Protein AF-A0A2E4ZZU7-F1 (afdb_monomer_lite)

Foldseek 3Di:
DDDDPPPDDDPPPPPDLQQKKKKFFQAWKWKWKDDPPDDIDTDTAHHGGIDIGRCDAWMWMWMQDLQGMWIDTSRHTPRDHDDPDRIDIDTDD

Structure (mmCIF, N/CA/C/O backbone):
data_AF-A0A2E4ZZU7-F1
#
_entry.id   AF-A0A2E4ZZU7-F1
#
loop_
_atom_site.group_PDB
_atom_site.id
_atom_site.type_symbol
_atom_site.label_atom_id
_atom_site.label_alt_id
_atom_site.label_comp_id
_atom_site.label_asym_id
_atom_site.label_entity_id
_atom_site.label_seq_id
_atom_site.pdbx_PDB_ins_code
_atom_site.Cartn_x
_atom_site.Cartn_y
_atom_site.Cartn_z
_atom_site.occupancy
_atom_site.B_iso_or_equiv
_atom_site.auth_seq_id
_atom_site.auth_comp_id
_atom_site.auth_asym_id
_atom_site.auth_atom_id
_atom_site.pdbx_PDB_model_num
ATOM 1 N N . MET A 1 1 ? -23.360 -48.341 23.634 1.00 47.91 1 MET A N 1
ATOM 2 C CA . MET A 1 1 ? -23.858 -47.031 24.099 1.00 47.91 1 MET A CA 1
ATOM 3 C C . MET A 1 1 ? -22.642 -46.114 24.142 1.00 47.91 1 MET A C 1
ATOM 5 O O . MET A 1 1 ? -21.767 -46.351 24.961 1.00 47.91 1 MET A O 1
ATOM 9 N N . LEU A 1 2 ? -22.489 -45.226 23.158 1.00 50.91 2 LEU A N 1
ATOM 10 C CA . LEU A 1 2 ? -21.357 -44.291 23.067 1.00 50.91 2 LEU A CA 1
ATOM 11 C C . LEU A 1 2 ? -21.770 -42.954 23.709 1.00 50.91 2 LEU A C 1
ATOM 13 O O . LEU A 1 2 ? -22.952 -42.612 23.614 1.00 50.91 2 LEU A O 1
ATOM 17 N N . PRO A 1 3 ? -20.859 -42.219 24.372 1.00 55.72 3 PRO A N 1
ATOM 18 C CA . PRO A 1 3 ? -21.180 -40.908 24.930 1.00 55.72 3 PRO A CA 1
ATOM 19 C C . PRO A 1 3 ? -21.445 -39.889 23.805 1.00 55.72 3 PRO A C 1
ATOM 21 O O . PRO A 1 3 ? -20.920 -40.058 22.699 1.00 55.72 3 PRO A O 1
ATOM 24 N N . PRO A 1 4 ? -22.260 -38.845 24.050 1.00 49.22 4 PRO A N 1
ATOM 25 C CA . PRO A 1 4 ? -22.519 -37.822 23.049 1.00 49.22 4 PRO A CA 1
ATOM 26 C C . PRO A 1 4 ? -21.242 -37.007 22.819 1.00 49.22 4 PRO A C 1
ATOM 28 O O . PRO A 1 4 ? -20.572 -36.599 23.766 1.00 49.22 4 PRO A O 1
ATOM 31 N N . LEU A 1 5 ? -20.897 -36.797 21.550 1.00 53.72 5 LEU A N 1
ATOM 32 C CA . LEU A 1 5 ? -19.827 -35.889 21.152 1.00 53.72 5 LEU A CA 1
ATOM 33 C C . LEU A 1 5 ? -20.264 -34.464 21.509 1.00 53.72 5 LEU A C 1
ATOM 35 O O . LEU A 1 5 ? -21.132 -33.898 20.848 1.00 53.72 5 LEU A O 1
ATOM 39 N N . GLU A 1 6 ? -19.681 -33.898 22.564 1.00 54.84 6 GLU A N 1
ATOM 40 C CA . GLU A 1 6 ? -19.696 -32.454 22.788 1.00 54.84 6 GLU A CA 1
ATOM 41 C C . GLU A 1 6 ? -18.907 -31.798 21.652 1.00 54.84 6 GLU A C 1
ATOM 43 O O . GLU A 1 6 ? -17.674 -31.762 21.633 1.00 54.84 6 GLU A O 1
ATOM 48 N N . GLU A 1 7 ? -19.644 -31.340 20.646 1.00 43.66 7 GLU A N 1
ATOM 49 C CA . GLU A 1 7 ? -19.108 -30.588 19.527 1.00 43.66 7 GLU A CA 1
ATOM 50 C C . GLU A 1 7 ? -18.622 -29.230 20.053 1.00 43.66 7 GLU A C 1
ATOM 52 O O . GLU A 1 7 ? -19.391 -28.317 20.354 1.00 43.66 7 GLU A O 1
ATOM 57 N N . ASN A 1 8 ? -17.304 -29.137 20.228 1.00 42.81 8 ASN A N 1
ATOM 58 C CA . ASN A 1 8 ? -16.567 -27.910 20.491 1.00 42.81 8 ASN A CA 1
ATOM 59 C C . ASN A 1 8 ? -16.951 -26.826 19.470 1.00 42.81 8 ASN A C 1
ATOM 61 O O . ASN A 1 8 ? -16.417 -26.776 18.363 1.00 42.81 8 ASN A O 1
ATOM 65 N N . THR A 1 9 ? -17.825 -25.903 19.859 1.00 47.06 9 THR A N 1
ATOM 66 C CA . THR A 1 9 ? -17.897 -24.583 19.215 1.00 47.06 9 THR A CA 1
ATOM 67 C C . THR A 1 9 ? -16.678 -23.767 19.677 1.00 47.06 9 THR A C 1
ATOM 69 O O . THR A 1 9 ? -16.378 -23.748 20.870 1.00 47.06 9 THR A O 1
ATOM 72 N N . PRO A 1 10 ? -15.975 -23.059 18.774 1.00 42.69 10 PRO A N 1
ATOM 73 C CA . PRO A 1 10 ? -16.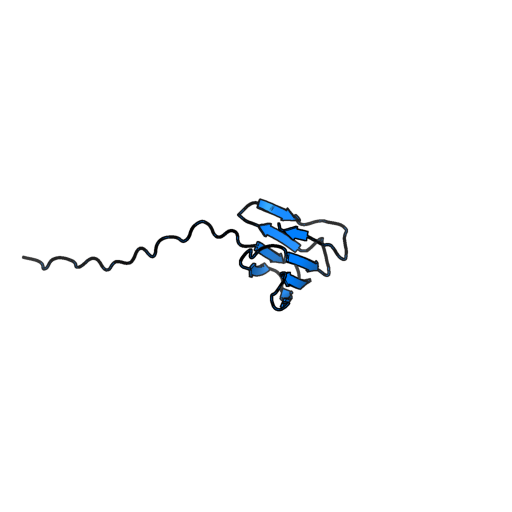588 -21.880 18.191 1.00 42.69 10 PRO A CA 1
ATOM 74 C C . PRO A 1 10 ? -16.316 -21.770 16.688 1.00 42.69 10 PRO A C 1
ATOM 76 O O . PRO A 1 10 ? -15.186 -21.531 16.259 1.00 42.69 10 PRO A O 1
ATOM 79 N N . PHE A 1 11 ? -17.378 -21.760 15.880 1.00 45.28 11 PHE A N 1
ATOM 80 C CA . PHE A 1 11 ? -17.356 -20.921 14.688 1.00 45.28 11 PHE A CA 1
ATOM 81 C C . PHE A 1 11 ? -17.285 -19.481 15.184 1.00 45.28 11 PHE A C 1
ATOM 83 O O . PHE A 1 11 ? -18.291 -18.830 15.455 1.00 45.28 11 PHE A O 1
ATOM 90 N N . LYS A 1 12 ? -16.052 -19.013 15.383 1.00 40.31 12 LYS A N 1
ATOM 91 C CA . LYS A 1 12 ? -15.730 -17.604 15.530 1.00 40.31 12 LYS A CA 1
ATOM 92 C C . LYS A 1 12 ? -16.344 -16.948 14.304 1.00 40.31 12 LYS A C 1
ATOM 94 O O . LYS A 1 12 ? -15.912 -17.228 13.187 1.00 40.31 12 LYS A O 1
ATOM 99 N N . THR A 1 13 ? -17.411 -16.185 14.521 1.00 45.38 13 THR A N 1
ATOM 100 C CA . THR A 1 13 ? -18.116 -15.409 13.507 1.00 45.38 13 THR A CA 1
ATOM 101 C C . THR A 1 13 ? -17.072 -14.851 12.553 1.00 45.38 13 THR A C 1
ATOM 103 O O . THR A 1 13 ? -16.207 -14.097 13.006 1.00 45.38 13 THR A O 1
ATOM 106 N N . LEU A 1 14 ? -17.084 -15.273 11.278 1.00 47.34 14 LEU A N 1
ATOM 107 C CA . LEU A 1 14 ? -16.278 -14.614 10.256 1.00 47.34 14 LEU A CA 1
ATOM 108 C C . LEU A 1 14 ? -16.653 -13.140 10.360 1.00 47.34 14 LEU A C 1
ATOM 110 O O . LEU A 1 14 ? -17.774 -12.750 10.023 1.00 47.34 14 LEU A O 1
ATOM 114 N N . GLY A 1 15 ? -15.751 -12.341 10.931 1.00 36.59 15 GLY A N 1
ATOM 115 C CA . GLY A 1 15 ? -15.895 -10.901 10.931 1.00 36.59 15 GLY A CA 1
ATOM 116 C C . GLY A 1 15 ? -16.179 -10.499 9.492 1.00 36.59 15 GLY A C 1
ATOM 117 O O . GLY A 1 15 ? -15.565 -11.047 8.574 1.00 36.59 15 GLY A O 1
ATOM 118 N N . LYS A 1 16 ? -17.168 -9.615 9.308 1.00 46.09 16 LYS A N 1
ATOM 119 C CA . LYS A 1 16 ? -17.497 -8.961 8.031 1.00 46.09 16 LYS A CA 1
ATOM 120 C C . LYS A 1 16 ? -16.227 -8.818 7.187 1.00 46.09 16 LYS A C 1
ATOM 122 O O . LYS A 1 16 ? -15.250 -8.373 7.790 1.00 46.09 16 LYS A O 1
ATOM 127 N N . PRO A 1 17 ? -16.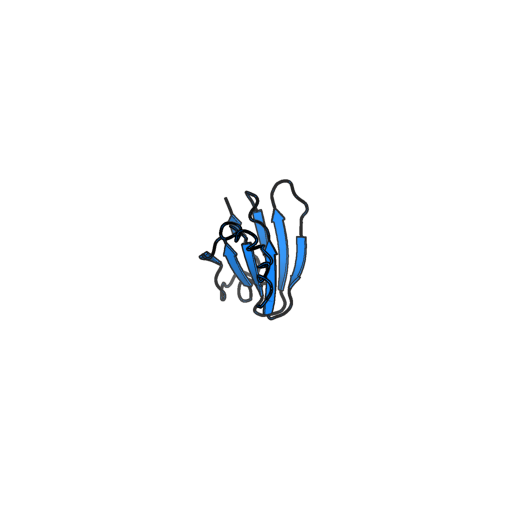232 -9.152 5.876 1.00 48.06 17 PRO A N 1
ATOM 128 C CA . PRO A 1 17 ? -15.035 -9.101 5.035 1.00 48.06 17 PRO A CA 1
ATOM 129 C C . PRO A 1 17 ? -14.354 -7.772 5.307 1.00 48.06 17 PRO A C 1
ATOM 131 O O . PRO A 1 17 ? -14.942 -6.712 5.068 1.00 48.06 17 PRO A O 1
ATOM 134 N N . THR A 1 18 ? -13.226 -7.839 6.009 1.00 55.59 18 THR A N 1
ATOM 135 C CA . THR A 1 18 ? -12.684 -6.660 6.659 1.00 55.59 18 THR A CA 1
ATOM 136 C C . THR A 1 18 ? -12.334 -5.700 5.543 1.00 55.59 18 THR A C 1
ATOM 138 O O . THR A 1 18 ? -11.768 -6.085 4.520 1.00 55.59 18 THR A O 1
ATOM 141 N N . ALA A 1 19 ? -12.747 -4.443 5.687 1.00 65.44 19 ALA A N 1
ATOM 142 C CA . ALA A 1 19 ? -12.519 -3.397 4.699 1.00 65.44 19 ALA A CA 1
ATOM 143 C C . ALA A 1 19 ? -11.023 -3.054 4.543 1.00 65.44 19 ALA A C 1
ATOM 145 O O . ALA A 1 19 ? -10.707 -1.953 4.110 1.00 65.44 19 ALA A O 1
ATOM 146 N N . ASP A 1 20 ? -10.131 -3.965 4.931 1.00 86.19 20 ASP A N 1
ATOM 147 C CA . ASP A 1 20 ? -8.698 -3.822 5.065 1.00 86.19 20 ASP A CA 1
ATOM 148 C C . ASP A 1 20 ? -8.060 -3.402 3.753 1.00 86.19 20 ASP A C 1
ATOM 150 O O . ASP A 1 20 ? -8.533 -3.701 2.650 1.00 86.19 20 ASP A O 1
ATOM 154 N N . VAL A 1 21 ? -6.964 -2.681 3.922 1.00 89.00 21 VAL A N 1
ATOM 155 C CA . VAL A 1 21 ? -6.073 -2.271 2.857 1.00 89.00 21 VAL A CA 1
ATOM 156 C C . VAL A 1 21 ? -4.939 -3.273 2.814 1.00 89.00 21 VAL A C 1
ATOM 158 O O . VAL A 1 21 ? -4.247 -3.478 3.812 1.00 89.00 21 VAL A O 1
ATOM 161 N N . VAL A 1 22 ? -4.765 -3.900 1.659 1.00 93.12 22 VAL A N 1
ATOM 162 C CA . VAL A 1 22 ? -3.715 -4.880 1.411 1.00 93.12 22 VAL A CA 1
ATOM 163 C C . VAL A 1 22 ? -2.724 -4.263 0.442 1.00 93.12 22 VAL A C 1
ATOM 165 O O . VAL A 1 22 ? -3.076 -3.899 -0.678 1.00 93.12 22 VAL A O 1
ATOM 168 N N . ILE A 1 23 ? -1.480 -4.140 0.888 1.00 93.38 23 ILE A N 1
ATOM 169 C CA . ILE A 1 23 ? -0.361 -3.658 0.085 1.00 93.38 23 ILE A CA 1
ATOM 170 C C . ILE A 1 23 ? 0.521 -4.864 -0.220 1.00 93.38 23 ILE A C 1
ATOM 172 O O . ILE A 1 23 ? 1.044 -5.485 0.704 1.00 93.38 23 ILE A O 1
ATOM 176 N N . THR A 1 24 ? 0.668 -5.200 -1.498 1.00 94.94 24 THR A N 1
ATOM 177 C CA . THR A 1 24 ? 1.481 -6.331 -1.963 1.00 94.94 24 THR A CA 1
ATOM 178 C C . THR A 1 24 ? 2.671 -5.817 -2.757 1.00 94.94 24 THR A C 1
ATOM 180 O O . THR A 1 24 ? 2.498 -4.998 -3.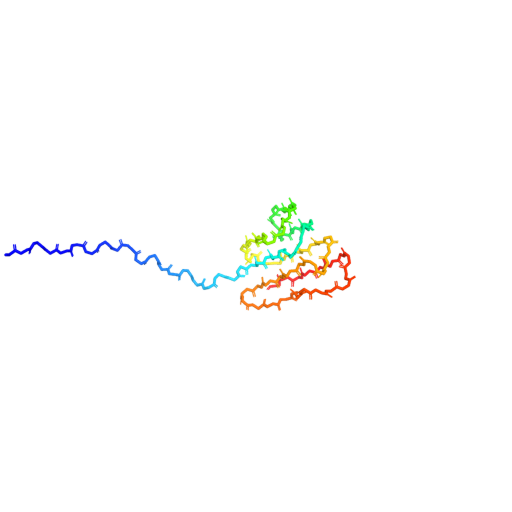662 1.00 94.94 24 THR A O 1
ATOM 183 N N . ALA A 1 25 ? 3.862 -6.309 -2.427 1.00 95.25 25 ALA A N 1
ATOM 184 C CA . ALA A 1 25 ? 5.099 -5.980 -3.120 1.00 95.25 25 ALA A CA 1
ATOM 185 C C . ALA A 1 25 ? 5.460 -7.071 -4.142 1.00 95.25 25 ALA A C 1
ATOM 187 O O . ALA A 1 25 ? 5.455 -8.257 -3.817 1.00 95.25 25 ALA A O 1
ATOM 188 N N . SER A 1 26 ? 5.783 -6.684 -5.378 1.00 93.88 26 SER A N 1
ATOM 189 C CA . SER A 1 26 ? 6.303 -7.600 -6.411 1.00 93.88 26 SER A CA 1
ATOM 190 C C . SER A 1 26 ? 7.829 -7.553 -6.551 1.00 93.88 26 SER A C 1
ATOM 192 O O . SER A 1 26 ? 8.383 -8.238 -7.398 1.00 93.88 26 SER A O 1
ATOM 194 N N . ALA A 1 27 ? 8.483 -6.686 -5.782 1.00 92.94 27 ALA A N 1
ATOM 195 C CA . ALA A 1 27 ? 9.923 -6.571 -5.577 1.00 92.94 27 ALA A CA 1
ATOM 196 C C . ALA A 1 27 ? 10.131 -5.728 -4.310 1.00 92.94 27 ALA A C 1
ATOM 198 O O . ALA A 1 27 ? 9.180 -5.090 -3.845 1.00 92.94 27 ALA A O 1
ATOM 199 N N . ASP A 1 28 ? 11.355 -5.659 -3.797 1.00 93.88 28 ASP A N 1
ATOM 200 C CA . ASP A 1 28 ? 11.654 -4.863 -2.607 1.00 93.88 28 ASP A CA 1
ATOM 201 C C . ASP A 1 28 ? 11.236 -3.394 -2.786 1.00 93.88 28 ASP A C 1
ATOM 203 O O . ASP A 1 28 ? 11.656 -2.701 -3.722 1.00 93.88 28 ASP A O 1
ATOM 207 N N . VAL A 1 29 ? 10.381 -2.903 -1.884 1.00 92.62 29 VAL A N 1
ATOM 208 C CA . VAL A 1 29 ? 9.810 -1.555 -1.968 1.00 92.62 29 VAL A CA 1
ATOM 209 C C . VAL A 1 29 ? 9.675 -0.932 -0.584 1.00 92.62 29 VAL A C 1
ATOM 211 O O . VAL A 1 29 ? 9.201 -1.548 0.370 1.00 92.62 29 VAL A O 1
ATOM 214 N N . TRP A 1 30 ? 10.089 0.326 -0.457 1.00 94.06 30 TRP A N 1
ATOM 215 C CA . TRP A 1 30 ? 9.815 1.102 0.746 1.00 94.06 30 TRP A CA 1
ATOM 216 C C . TRP A 1 30 ? 8.412 1.682 0.680 1.00 94.06 30 TRP A C 1
ATOM 218 O O . TRP A 1 30 ? 8.017 2.252 -0.339 1.00 94.06 30 TRP A O 1
ATOM 228 N N . VAL A 1 31 ? 7.681 1.554 1.784 1.00 93.38 31 VAL A N 1
ATOM 229 C CA . VAL A 1 31 ? 6.320 2.059 1.939 1.00 93.38 31 VAL A CA 1
ATOM 230 C C . VAL A 1 31 ? 6.225 2.869 3.227 1.00 93.38 31 VAL A C 1
ATOM 232 O O . VAL A 1 31 ? 6.608 2.404 4.302 1.00 93.38 31 VAL A O 1
ATOM 235 N N . LEU A 1 32 ? 5.668 4.071 3.106 1.00 92.88 32 LEU A N 1
ATOM 236 C CA . LEU A 1 32 ? 5.200 4.885 4.215 1.00 92.88 32 LEU A CA 1
ATOM 237 C C . LEU A 1 32 ? 3.680 4.930 4.185 1.00 92.88 32 LEU A C 1
ATOM 239 O O . LEU A 1 32 ? 3.076 5.345 3.197 1.00 92.88 32 LEU A O 1
ATOM 243 N N . VAL A 1 33 ? 3.065 4.555 5.295 1.00 91.62 33 VAL A N 1
ATOM 244 C CA . VAL A 1 33 ? 1.624 4.634 5.478 1.00 91.62 33 VAL A CA 1
ATOM 245 C C . VAL A 1 33 ? 1.308 5.592 6.608 1.00 91.62 33 VAL A C 1
ATOM 247 O O . VAL A 1 33 ? 1.808 5.437 7.719 1.00 91.62 33 VAL A O 1
ATOM 250 N N . LYS A 1 34 ? 0.443 6.567 6.338 1.00 90.50 34 LYS A N 1
ATOM 251 C CA . LYS A 1 34 ? 0.026 7.588 7.298 1.00 90.50 34 LYS A CA 1
ATOM 252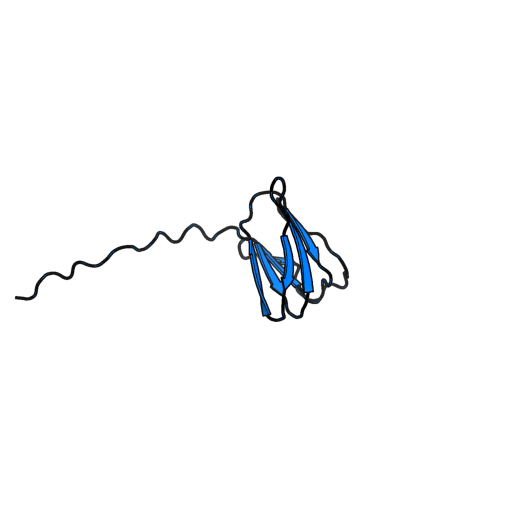 C C . LYS A 1 34 ? -1.498 7.603 7.427 1.00 90.50 34 LYS A C 1
ATOM 254 O O . LYS A 1 34 ? -2.172 8.331 6.690 1.00 90.50 34 LYS A O 1
ATOM 259 N N . PRO A 1 35 ? -2.069 6.795 8.336 1.00 86.75 35 PRO A N 1
ATOM 260 C CA . PRO A 1 35 ? -3.483 6.872 8.665 1.00 86.75 35 PRO A CA 1
ATOM 261 C C . PRO A 1 35 ? -3.765 8.144 9.473 1.00 86.75 35 PRO A C 1
ATOM 263 O O . PRO A 1 35 ? -2.998 8.528 10.359 1.00 86.75 35 PRO A O 1
ATOM 266 N N . LYS A 1 36 ? -4.878 8.819 9.189 1.00 84.19 36 LYS A N 1
ATOM 267 C CA . LYS A 1 36 ? -5.241 10.058 9.880 1.00 84.19 36 LYS A CA 1
ATOM 268 C C . LYS A 1 36 ? -5.506 9.792 11.365 1.00 84.19 36 LYS A C 1
ATOM 270 O O . LYS A 1 36 ? -6.343 8.966 11.715 1.00 84.19 36 LYS A O 1
ATOM 275 N N . GLY A 1 37 ? -4.812 10.526 12.237 1.00 83.62 37 GLY A N 1
ATOM 276 C CA . GLY A 1 37 ? -4.977 10.420 13.692 1.00 83.62 37 GLY A CA 1
ATOM 277 C C . GLY A 1 37 ? -4.363 9.163 14.318 1.00 83.62 37 GLY A C 1
ATOM 278 O O . GLY A 1 37 ? -4.677 8.851 15.464 1.00 83.62 37 GLY A O 1
ATOM 279 N N . LYS A 1 38 ? -3.507 8.437 13.588 1.00 85.25 38 LYS A N 1
ATOM 280 C CA . LYS A 1 38 ? -2.756 7.279 14.089 1.00 85.25 38 LYS A CA 1
ATOM 281 C C . LYS A 1 38 ? -1.269 7.425 13.786 1.00 85.25 38 LYS A C 1
ATOM 283 O O . LYS A 1 38 ? -0.867 8.299 13.020 1.00 85.25 38 LYS A O 1
ATOM 288 N N . ASN A 1 39 ? -0.471 6.541 14.377 1.00 89.62 39 ASN A N 1
ATOM 289 C CA . ASN A 1 39 ? 0.953 6.457 14.085 1.00 89.62 39 ASN A CA 1
ATOM 290 C C . ASN A 1 39 ? 1.189 6.042 12.633 1.00 89.62 39 ASN A C 1
ATOM 292 O O . ASN A 1 39 ? 0.451 5.227 12.071 1.00 89.62 39 ASN A O 1
ATOM 296 N N . GLU A 1 40 ? 2.236 6.612 12.051 1.00 92.62 40 GLU A N 1
ATOM 297 C CA . GLU A 1 40 ? 2.714 6.225 10.735 1.00 92.62 40 GLU A CA 1
ATOM 298 C C . GLU A 1 40 ? 3.474 4.896 10.782 1.00 92.62 40 GLU A C 1
ATOM 300 O O . GLU A 1 40 ? 4.013 4.492 11.814 1.00 92.62 40 GLU A O 1
ATOM 305 N N . ILE A 1 41 ? 3.491 4.206 9.646 1.00 93.31 41 ILE A N 1
ATOM 306 C CA . ILE A 1 41 ? 4.181 2.934 9.455 1.00 93.31 41 ILE A CA 1
ATOM 307 C C . ILE A 1 41 ? 5.177 3.134 8.322 1.00 93.31 41 ILE A C 1
ATOM 309 O O . ILE A 1 41 ? 4.776 3.394 7.191 1.00 93.31 41 ILE A O 1
ATOM 313 N N . TRP A 1 42 ? 6.463 2.990 8.626 1.00 94.88 42 TRP A N 1
ATOM 314 C CA . TRP A 1 42 ? 7.548 3.006 7.649 1.00 94.88 42 TRP A CA 1
ATOM 315 C C . TRP A 1 42 ? 8.155 1.608 7.569 1.00 94.88 42 TRP A C 1
ATOM 317 O O . TRP A 1 42 ? 8.678 1.103 8.564 1.00 94.88 42 TRP A O 1
ATOM 327 N N . LYS A 1 43 ? 8.060 0.956 6.408 1.00 95.88 43 LYS A N 1
ATOM 328 C CA . LYS A 1 43 ? 8.503 -0.432 6.248 1.00 95.88 43 LYS A CA 1
ATOM 329 C C . LYS A 1 43 ? 9.076 -0.686 4.859 1.00 95.88 43 LYS A C 1
ATOM 331 O O . LYS A 1 43 ? 8.546 -0.199 3.863 1.00 95.88 43 LYS A O 1
ATOM 336 N N . ASN A 1 44 ? 10.140 -1.481 4.801 1.00 96.12 44 ASN A N 1
ATOM 337 C CA . ASN A 1 44 ? 10.592 -2.104 3.565 1.00 96.12 44 ASN A CA 1
ATOM 338 C C . ASN A 1 44 ? 9.853 -3.431 3.415 1.00 96.12 44 ASN A C 1
ATOM 340 O O . ASN A 1 44 ? 10.005 -4.307 4.265 1.00 96.12 44 ASN A O 1
ATOM 344 N N . LEU A 1 45 ? 9.010 -3.536 2.393 1.00 96.25 45 LEU A N 1
ATOM 345 C CA . LEU A 1 45 ? 8.355 -4.785 2.033 1.00 96.25 45 LEU A CA 1
ATOM 346 C C . LEU A 1 45 ? 9.274 -5.541 1.086 1.00 96.25 45 LEU A C 1
ATOM 348 O O . LEU A 1 45 ? 9.693 -4.971 0.079 1.00 96.25 45 LEU A O 1
ATOM 352 N N . GLN A 1 46 ? 9.579 -6.789 1.426 1.00 97.00 46 GLN A N 1
ATOM 353 C CA . GLN A 1 46 ? 10.342 -7.678 0.551 1.00 97.00 46 GLN A CA 1
ATOM 354 C C . GLN A 1 46 ? 9.473 -8.169 -0.615 1.00 97.00 46 GLN A C 1
ATOM 356 O O . GLN A 1 46 ? 8.240 -8.122 -0.550 1.00 97.00 46 GLN A O 1
ATOM 361 N N . GLU A 1 47 ? 10.100 -8.687 -1.669 1.00 95.94 47 GLU A N 1
ATOM 362 C CA . GLU A 1 47 ? 9.393 -9.374 -2.755 1.00 95.94 47 GLU A CA 1
ATOM 363 C C . GLU A 1 47 ? 8.393 -10.430 -2.233 1.00 95.94 47 GLU A C 1
ATOM 365 O O . GLU A 1 47 ? 8.721 -11.301 -1.427 1.00 95.94 47 GLU A O 1
ATOM 370 N N . GLY A 1 48 ? 7.139 -10.341 -2.690 1.00 94.19 48 GLY A N 1
ATOM 371 C CA . GLY A 1 48 ? 6.053 -11.244 -2.301 1.00 94.19 48 GLY A CA 1
ATOM 372 C C . GLY A 1 48 ? 5.420 -10.937 -0.939 1.00 94.19 48 GLY A C 1
ATOM 373 O O . GLY A 1 48 ? 4.397 -11.537 -0.593 1.00 94.19 48 GLY A O 1
ATOM 374 N N . GLU A 1 49 ? 5.974 -9.996 -0.169 1.00 96.50 49 GLU A N 1
ATOM 375 C CA . G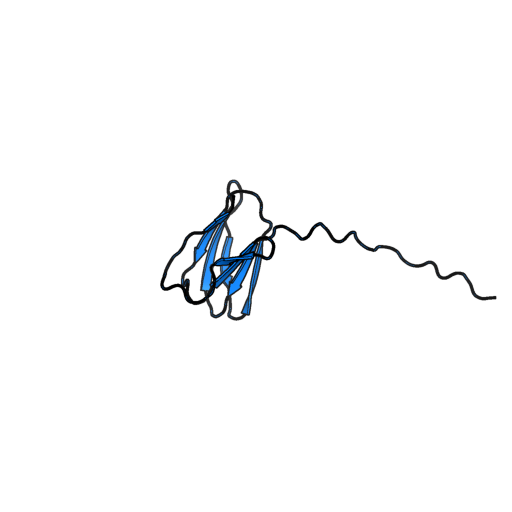LU A 1 49 ? 5.444 -9.628 1.137 1.00 96.50 49 GLU A CA 1
ATOM 376 C C . GLU A 1 49 ? 4.126 -8.847 1.021 1.00 96.50 49 GLU A C 1
ATOM 378 O O . GLU A 1 49 ? 3.877 -8.086 0.077 1.00 96.50 49 GLU A O 1
ATOM 383 N N . ARG A 1 50 ? 3.265 -9.034 2.027 1.00 94.12 50 ARG A N 1
ATOM 384 C CA . ARG A 1 50 ? 1.987 -8.337 2.167 1.00 94.12 50 ARG A CA 1
ATOM 385 C C . ARG A 1 50 ? 1.924 -7.577 3.482 1.00 94.12 50 ARG A C 1
ATOM 387 O O . ARG A 1 50 ? 2.182 -8.137 4.547 1.00 94.12 50 ARG A O 1
ATOM 394 N N . LEU A 1 51 ? 1.496 -6.323 3.412 1.00 93.50 51 LEU A N 1
ATOM 395 C CA . LEU A 1 51 ? 1.127 -5.517 4.569 1.00 93.50 51 LEU A CA 1
ATOM 396 C C . LEU A 1 51 ? -0.391 -5.338 4.586 1.00 93.50 51 LEU A C 1
ATOM 398 O O . LEU A 1 51 ? -0.962 -4.752 3.668 1.00 93.50 51 LEU A O 1
ATOM 402 N N . VAL A 1 52 ? -1.032 -5.851 5.636 1.00 92.19 52 VAL A N 1
ATOM 403 C CA . VAL A 1 52 ? -2.479 -5.738 5.850 1.00 92.19 52 VAL A CA 1
ATOM 404 C C . VAL A 1 52 ? -2.737 -4.690 6.918 1.00 92.19 52 VAL A C 1
ATOM 406 O O . VAL A 1 52 ? -2.153 -4.737 8.002 1.00 92.19 52 VAL A O 1
ATOM 409 N N . LEU A 1 53 ? -3.608 -3.737 6.606 1.00 88.75 53 LEU A N 1
ATOM 410 C CA . LEU A 1 53 ? -3.926 -2.616 7.477 1.00 88.75 53 LEU A CA 1
ATOM 411 C C . LEU A 1 53 ? -5.435 -2.470 7.621 1.00 88.75 53 LEU A C 1
ATOM 413 O O . LEU A 1 53 ? -6.140 -2.467 6.610 1.00 88.75 53 LEU A O 1
ATOM 417 N N . PRO A 1 54 ? -5.948 -2.263 8.843 1.00 86.00 54 PRO A N 1
ATOM 418 C CA . PRO A 1 54 ? -7.356 -1.962 9.017 1.00 86.00 54 PRO A CA 1
ATOM 419 C C . PRO A 1 54 ? -7.673 -0.619 8.356 1.00 86.00 54 PRO A C 1
ATOM 421 O O . PRO A 1 54 ? -7.030 0.393 8.651 1.00 86.00 54 PRO A O 1
ATOM 424 N N . ARG A 1 55 ? -8.684 -0.580 7.482 1.00 78.25 55 ARG A N 1
ATOM 425 C CA . ARG A 1 55 ? -9.143 0.677 6.871 1.00 78.25 55 ARG A CA 1
ATOM 426 C C . ARG A 1 55 ? -9.878 1.514 7.903 1.00 78.25 55 ARG A C 1
ATOM 428 O O . ARG A 1 55 ? -11.083 1.381 8.106 1.00 78.25 55 ARG A O 1
ATOM 435 N N . THR A 1 56 ? -9.136 2.380 8.577 1.00 73.62 56 THR A N 1
ATOM 436 C CA . THR A 1 56 ? -9.680 3.286 9.586 1.00 73.62 56 THR A CA 1
ATOM 437 C C . THR A 1 56 ? -9.650 4.717 9.077 1.00 73.62 56 THR A C 1
ATOM 439 O O . THR A 1 56 ? -8.730 5.470 9.390 1.00 73.62 56 THR A O 1
ATOM 442 N N . GLY A 1 57 ? -10.660 5.069 8.281 1.00 76.31 57 GLY A N 1
ATOM 443 C CA . GLY A 1 57 ? -10.810 6.397 7.693 1.00 76.31 57 GLY A CA 1
ATOM 444 C C . GLY A 1 57 ? -9.707 6.749 6.694 1.00 76.31 57 GLY A C 1
ATOM 445 O O . GLY A 1 57 ? -9.110 5.869 6.075 1.00 76.31 57 GLY A O 1
ATOM 446 N N . GLN A 1 58 ? -9.455 8.055 6.574 1.00 82.25 58 GLN A N 1
ATOM 447 C CA . GLN A 1 58 ? -8.520 8.625 5.610 1.00 82.25 58 GLN A CA 1
ATOM 448 C C . GLN A 1 58 ? -7.086 8.143 5.843 1.00 82.25 58 GLN A C 1
ATOM 450 O O . GLN A 1 58 ? -6.572 8.218 6.962 1.00 82.25 58 GLN A O 1
ATOM 455 N N . MET A 1 59 ? -6.417 7.701 4.784 1.00 85.31 59 MET A N 1
ATOM 456 C CA . MET A 1 59 ? -5.042 7.221 4.849 1.00 85.31 59 MET A CA 1
ATOM 457 C C . MET A 1 59 ? -4.271 7.642 3.609 1.00 85.31 59 MET A C 1
ATOM 459 O O . MET A 1 59 ? -4.799 7.529 2.510 1.00 85.31 59 MET A O 1
ATOM 463 N N . ALA A 1 60 ? -3.031 8.088 3.814 1.00 87.25 60 ALA A N 1
ATOM 464 C CA . ALA A 1 60 ? -2.059 8.351 2.763 1.00 87.25 60 ALA A CA 1
ATOM 465 C C . ALA A 1 60 ? -1.074 7.180 2.662 1.00 87.25 60 ALA A C 1
ATOM 467 O O . ALA A 1 60 ? -0.571 6.714 3.687 1.00 87.25 60 ALA A O 1
ATOM 468 N N . ILE A 1 61 ? -0.772 6.735 1.445 1.00 89.00 61 ILE A N 1
ATOM 469 C CA . ILE A 1 61 ? 0.253 5.717 1.181 1.00 89.00 61 ILE A CA 1
ATOM 470 C C . ILE A 1 61 ? 1.257 6.305 0.198 1.00 89.00 61 ILE A C 1
ATOM 472 O O . ILE A 1 61 ? 0.857 6.701 -0.892 1.00 89.00 61 ILE A O 1
ATOM 476 N N . THR A 1 62 ? 2.531 6.311 0.578 1.00 89.25 62 THR A N 1
ATOM 477 C CA . THR A 1 62 ? 3.671 6.725 -0.246 1.00 89.25 62 THR A CA 1
ATOM 478 C C . THR A 1 62 ? 4.581 5.518 -0.451 1.00 89.25 62 THR A C 1
ATOM 480 O O . THR A 1 62 ? 4.829 4.766 0.489 1.00 89.25 62 THR A O 1
ATOM 483 N N . TYR A 1 63 ? 5.100 5.323 -1.658 1.00 89.69 63 TYR A N 1
ATOM 484 C CA . TYR A 1 63 ? 5.960 4.186 -1.997 1.00 89.69 63 TYR A CA 1
ATOM 485 C C . TYR A 1 63 ? 7.100 4.602 -2.920 1.00 89.69 63 TYR A C 1
ATOM 487 O O . TYR A 1 63 ? 6.964 5.579 -3.648 1.00 89.69 63 TYR A O 1
ATOM 495 N N . SER A 1 64 ? 8.206 3.854 -2.905 1.00 88.50 64 SER A N 1
ATOM 496 C CA . SER A 1 64 ? 9.403 4.154 -3.709 1.00 88.50 64 SER A CA 1
ATOM 497 C C . SER A 1 64 ? 9.347 3.661 -5.163 1.00 88.50 64 SER A C 1
ATOM 499 O O . SER A 1 64 ? 10.224 3.997 -5.955 1.00 88.50 64 SER A O 1
ATOM 501 N N . SER A 1 65 ? 8.370 2.819 -5.521 1.00 85.19 65 SER A N 1
ATOM 502 C CA . SER A 1 65 ? 8.168 2.341 -6.897 1.00 85.19 65 SER A CA 1
ATOM 503 C C . SER A 1 65 ? 6.722 1.915 -7.139 1.00 85.19 65 SER A C 1
ATOM 505 O O . SER A 1 65 ? 6.261 0.908 -6.603 1.00 85.19 65 SER A O 1
ATOM 507 N N . GLY A 1 66 ? 6.012 2.644 -8.001 1.00 81.88 66 GLY A N 1
ATOM 508 C CA . GLY A 1 66 ? 4.650 2.314 -8.431 1.00 81.88 66 GLY A CA 1
ATOM 509 C C . GLY A 1 66 ? 4.563 1.119 -9.379 1.00 81.88 66 GLY A C 1
ATOM 510 O O . GLY A 1 66 ? 3.473 0.594 -9.600 1.00 81.88 66 GLY A O 1
ATOM 511 N N . LYS A 1 67 ? 5.695 0.663 -9.929 1.00 87.00 67 LYS A N 1
ATOM 512 C CA . LYS A 1 67 ? 5.752 -0.542 -10.769 1.00 87.00 67 LYS A CA 1
ATOM 513 C C . LYS A 1 67 ? 5.667 -1.818 -9.940 1.00 87.00 67 LYS A C 1
ATOM 515 O O . LYS A 1 67 ? 5.143 -2.806 -10.442 1.00 87.00 67 LYS A O 1
ATOM 520 N N . ASN A 1 68 ? 6.140 -1.758 -8.693 1.00 90.69 68 ASN A N 1
ATOM 521 C CA . ASN A 1 68 ? 6.384 -2.925 -7.846 1.00 90.69 68 ASN A CA 1
ATOM 522 C C . ASN A 1 68 ? 5.379 -3.072 -6.696 1.00 90.69 68 ASN A C 1
ATOM 524 O O . ASN A 1 68 ? 5.626 -3.825 -5.756 1.00 90.69 68 ASN A O 1
ATOM 528 N N . ILE A 1 69 ? 4.277 -2.320 -6.726 1.00 91.25 69 ILE A N 1
ATOM 529 C CA . ILE A 1 69 ? 3.304 -2.282 -5.636 1.00 91.25 69 ILE A CA 1
ATOM 530 C C . ILE A 1 69 ? 1.879 -2.415 -6.167 1.00 91.25 69 ILE A C 1
ATOM 532 O O . ILE A 1 69 ? 1.490 -1.760 -7.134 1.00 91.25 69 ILE A O 1
ATOM 536 N N . GLN A 1 70 ? 1.093 -3.254 -5.504 1.00 92.19 70 GLN A N 1
ATOM 537 C CA . GLN A 1 70 ? -0.345 -3.371 -5.705 1.00 92.19 70 GLN A CA 1
ATOM 538 C C . GLN A 1 70 ? -1.053 -3.012 -4.405 1.00 92.19 70 GLN A C 1
ATOM 540 O O . GLN A 1 70 ? -0.659 -3.470 -3.333 1.00 92.19 70 GLN A O 1
ATOM 545 N N . ILE A 1 71 ? -2.090 -2.183 -4.500 1.00 90.75 71 ILE A N 1
ATOM 546 C CA . ILE A 1 71 ? -2.888 -1.759 -3.349 1.00 90.75 71 ILE A CA 1
ATOM 547 C C . ILE A 1 71 ? -4.337 -2.134 -3.609 1.00 90.75 71 ILE A C 1
ATOM 549 O O . ILE A 1 71 ? -4.953 -1.676 -4.576 1.00 90.75 71 ILE A O 1
ATOM 553 N N . GLU A 1 72 ? -4.883 -2.934 -2.708 1.00 90.69 72 GLU A N 1
ATOM 554 C CA . GLU A 1 72 ? -6.281 -3.333 -2.680 1.00 90.69 72 GLU A CA 1
ATOM 555 C C . GLU A 1 72 ? -6.950 -2.776 -1.430 1.00 90.69 72 GLU A C 1
ATOM 557 O O . GLU A 1 72 ? -6.331 -2.721 -0.370 1.00 90.69 72 GLU A O 1
ATOM 562 N N . ALA A 1 73 ? -8.220 -2.389 -1.521 1.00 87.38 73 ALA A N 1
ATOM 563 C CA . ALA A 1 73 ? -9.031 -2.153 -0.330 1.00 87.38 73 ALA A CA 1
ATOM 564 C C . ALA A 1 73 ? -10.429 -2.736 -0.509 1.00 87.38 73 ALA A C 1
ATOM 566 O O . ALA A 1 73 ? -11.094 -2.484 -1.518 1.00 87.38 73 ALA A O 1
ATOM 567 N N . GLY A 1 74 ? -10.878 -3.521 0.473 1.00 83.88 74 GLY A N 1
ATOM 568 C CA . GLY A 1 74 ? -12.180 -4.193 0.413 1.00 83.88 74 GLY A CA 1
ATOM 569 C C . GLY A 1 74 ? -12.353 -5.067 -0.838 1.00 83.88 74 GLY A C 1
ATOM 570 O O . GLY A 1 74 ? -13.417 -5.049 -1.454 1.00 83.88 74 GLY A O 1
ATOM 571 N N . GLY A 1 75 ? -11.288 -5.762 -1.256 1.00 82.38 75 GLY A N 1
ATOM 572 C CA . GLY A 1 75 ? -11.284 -6.661 -2.417 1.00 82.38 75 GLY A CA 1
ATOM 573 C C . GLY A 1 75 ? -11.270 -5.973 -3.787 1.00 82.38 75 GLY A C 1
ATOM 574 O O . GLY A 1 75 ? -11.442 -6.639 -4.804 1.00 82.38 75 GLY A O 1
ATOM 575 N N . ARG A 1 76 ? -11.091 -4.647 -3.843 1.00 84.75 76 ARG A N 1
ATOM 576 C CA . ARG A 1 76 ? -10.939 -3.899 -5.099 1.00 84.75 76 ARG A CA 1
ATOM 577 C C . ARG A 1 76 ? -9.510 -3.411 -5.249 1.00 84.75 76 ARG A C 1
ATOM 579 O O . ARG A 1 76 ? -8.976 -2.813 -4.318 1.00 84.75 76 ARG A O 1
ATOM 586 N N . VAL A 1 77 ? -8.930 -3.600 -6.432 1.00 86.38 77 VAL A N 1
ATOM 587 C CA . VAL A 1 77 ? -7.628 -3.027 -6.790 1.00 86.38 77 VAL A CA 1
ATOM 588 C C . VAL A 1 77 ? -7.795 -1.524 -6.995 1.00 86.38 77 VAL A C 1
ATOM 590 O O . VAL A 1 77 ? -8.564 -1.087 -7.848 1.00 86.38 77 VAL A O 1
ATOM 593 N N . ILE A 1 78 ? -7.083 -0.737 -6.195 1.00 85.62 78 ILE A N 1
ATOM 594 C CA . ILE A 1 78 ? -7.077 0.732 -6.258 1.00 85.62 78 ILE A CA 1
ATOM 595 C C . ILE A 1 78 ? -5.815 1.220 -6.968 1.00 85.62 78 ILE A C 1
ATOM 597 O O . ILE A 1 78 ? -5.848 2.215 -7.688 1.00 85.62 78 ILE A O 1
ATOM 601 N N . LYS A 1 79 ? -4.712 0.483 -6.812 1.00 84.06 79 LYS A N 1
ATOM 602 C CA . LYS A 1 79 ? -3.472 0.667 -7.566 1.00 84.06 79 LYS A CA 1
ATOM 603 C C . LYS A 1 79 ? -3.014 -0.689 -8.086 1.00 84.06 79 LYS A C 1
ATOM 605 O O . LYS A 1 79 ? -2.758 -1.587 -7.286 1.00 84.06 79 LYS A O 1
ATOM 610 N N . SER A 1 80 ? -2.925 -0.832 -9.404 1.00 83.25 80 SER A N 1
ATOM 611 C CA . SER A 1 80 ? -2.346 -2.007 -10.056 1.00 83.25 80 SER A CA 1
ATOM 612 C C . SER A 1 80 ? -0.834 -1.864 -10.218 1.00 83.25 80 SER A C 1
ATOM 614 O O . SER A 1 80 ? -0.301 -0.751 -10.224 1.00 83.25 80 SER A O 1
ATOM 616 N N . LEU A 1 81 ? -0.168 -2.997 -10.437 1.00 79.75 81 LEU A N 1
ATOM 617 C CA . LEU A 1 81 ? 1.228 -3.044 -10.867 1.00 79.75 81 LEU A CA 1
ATOM 618 C C . LEU A 1 81 ? 1.437 -2.280 -12.188 1.00 79.75 81 LEU A C 1
ATOM 620 O O . LEU A 1 81 ? 0.514 -2.132 -12.994 1.00 79.75 81 LEU A O 1
ATOM 624 N N . GLY A 1 82 ? 2.671 -1.824 -12.418 1.00 66.56 82 GLY A N 1
ATOM 625 C CA . GLY A 1 82 ? 3.092 -1.247 -13.702 1.00 66.56 82 GLY A CA 1
ATOM 626 C C . GLY A 1 82 ? 2.928 0.271 -13.873 1.00 66.56 82 GLY A C 1
ATOM 627 O O . GLY A 1 82 ? 3.126 0.769 -14.980 1.00 66.56 82 GLY A O 1
ATOM 628 N N . GLY A 1 83 ? 2.619 1.036 -12.818 1.00 64.38 83 GLY A N 1
ATOM 629 C CA . GLY A 1 83 ? 2.593 2.506 -12.894 1.00 64.38 83 GLY A CA 1
ATOM 630 C C . GLY A 1 83 ? 3.998 3.120 -13.009 1.00 64.38 83 GLY A C 1
ATOM 631 O O . GLY A 1 83 ? 4.912 2.692 -12.316 1.00 64.38 83 GLY A O 1
ATOM 632 N N . SER A 1 84 ? 4.198 4.151 -13.839 1.00 58.69 84 SER A N 1
ATOM 633 C CA . SER A 1 84 ? 5.509 4.808 -14.049 1.00 58.69 84 SER A CA 1
ATOM 634 C C . SER A 1 84 ? 5.961 5.739 -12.914 1.00 58.69 84 SER A C 1
ATOM 636 O O . SER A 1 84 ? 6.994 6.395 -13.022 1.00 58.69 84 SER A O 1
ATOM 638 N N . GLU A 1 85 ? 5.182 5.835 -11.844 1.00 62.34 85 GLU A N 1
ATOM 639 C CA . GLU A 1 85 ? 5.390 6.772 -10.745 1.00 62.34 85 GLU A CA 1
ATOM 640 C C . GLU A 1 85 ? 6.457 6.235 -9.779 1.00 62.34 85 GLU A C 1
ATOM 642 O O . GLU A 1 85 ? 6.307 5.149 -9.221 1.00 62.34 85 GLU A O 1
ATOM 647 N N . GLY A 1 86 ? 7.536 6.993 -9.559 1.00 52.38 86 GLY A N 1
ATOM 648 C CA . GLY A 1 86 ? 8.517 6.701 -8.502 1.00 52.38 86 GLY A CA 1
ATOM 649 C C . GLY A 1 86 ? 7.980 6.985 -7.095 1.00 52.38 86 GLY A C 1
ATOM 650 O O . GLY A 1 86 ? 8.490 6.446 -6.123 1.00 52.38 86 GLY A O 1
ATOM 651 N N . VAL A 1 87 ? 6.929 7.807 -7.001 1.00 58.56 87 VAL A N 1
ATOM 652 C CA . VAL A 1 87 ? 6.175 8.116 -5.785 1.00 58.56 87 VAL A CA 1
ATOM 653 C C . VAL A 1 87 ? 4.719 8.339 -6.181 1.00 58.56 87 VAL A C 1
ATOM 655 O O . VAL A 1 87 ? 4.456 9.095 -7.114 1.00 58.56 87 VAL A O 1
ATOM 658 N N . GLY A 1 88 ? 3.775 7.715 -5.480 1.00 60.97 88 GLY A N 1
ATOM 659 C CA . GLY A 1 88 ? 2.346 7.965 -5.668 1.00 60.97 88 GLY A CA 1
ATOM 660 C C . GLY A 1 88 ? 1.608 8.052 -4.340 1.00 60.97 88 GLY A C 1
ATOM 661 O O . GLY A 1 88 ? 2.161 7.712 -3.298 1.00 60.97 88 GLY A O 1
ATOM 662 N N . PHE A 1 89 ? 0.371 8.542 -4.394 1.00 63.69 89 PHE A N 1
ATOM 663 C CA . PHE A 1 89 ? -0.490 8.777 -3.239 1.00 63.69 89 PHE A CA 1
ATOM 664 C C . PHE A 1 89 ? 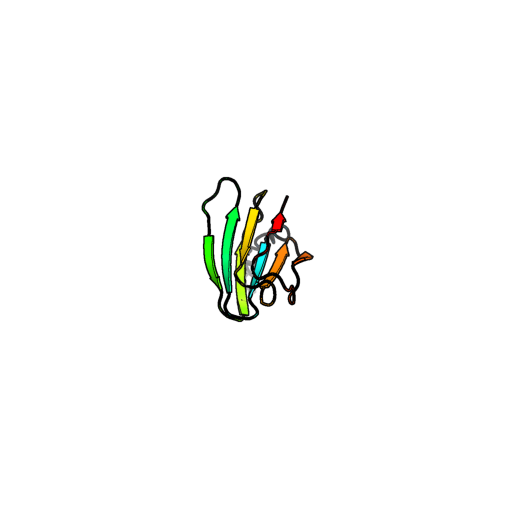-1.864 8.156 -3.484 1.00 63.69 89 PHE A C 1
ATOM 666 O O . PHE A 1 89 ? -2.452 8.335 -4.550 1.00 63.69 89 PHE A O 1
ATOM 673 N N . VAL A 1 90 ? -2.381 7.441 -2.488 1.00 66.50 90 VAL A N 1
ATOM 674 C CA . VAL A 1 90 ? -3.756 6.931 -2.483 1.00 66.50 90 VAL A CA 1
ATOM 675 C C . VAL A 1 90 ? -4.475 7.531 -1.286 1.00 66.50 90 VAL A C 1
ATOM 677 O O . VAL A 1 90 ? -3.973 7.401 -0.173 1.00 66.50 90 VAL A O 1
ATOM 680 N N . ASP A 1 91 ? -5.632 8.154 -1.527 1.00 66.75 91 ASP A N 1
ATOM 681 C CA . ASP A 1 91 ? -6.554 8.613 -0.485 1.00 66.75 91 ASP A CA 1
ATOM 682 C C . ASP A 1 91 ? -7.734 7.647 -0.369 1.00 66.75 91 ASP A C 1
ATOM 684 O O . ASP A 1 91 ? -8.541 7.513 -1.292 1.00 66.75 91 ASP A O 1
ATOM 688 N N . LEU A 1 92 ? -7.837 6.966 0.768 1.00 70.75 92 LEU A N 1
ATOM 689 C CA . LEU A 1 92 ? -8.929 6.037 1.047 1.00 70.75 92 LEU A CA 1
ATOM 690 C C . LEU A 1 92 ? -9.933 6.694 1.994 1.00 70.75 92 LEU A C 1
ATOM 692 O O . LEU A 1 92 ? -9.684 6.760 3.191 1.00 70.75 92 LEU A O 1
ATOM 696 N N . LYS A 1 93 ? -11.061 7.177 1.460 1.00 63.94 93 LYS A N 1
ATOM 697 C CA . LYS A 1 93 ? -12.170 7.747 2.250 1.00 63.94 93 LYS A CA 1
ATOM 698 C C . LYS A 1 93 ? -13.066 6.683 2.869 1.00 63.94 93 LYS A C 1
ATOM 700 O O . LYS A 1 93 ? -13.236 5.617 2.234 1.00 63.94 93 LYS A O 1
#

pLDDT: mean 77.47, std 17.95, range [36.59, 97.0]

Secondary structure (DSSP, 8-state):
-PPP-----------S----EEEEESS-EEEEEEETTS--EEEEEPTT-EEEE---S-EEEEES-TTSEEEEETTEEEE-TT---SS--EE--

Sequence (93 aa):
MLPPLEENTPFKTLGKPTADVVITASADVWVLVKPKGKNEIWKNLQEGERLVLPRTGQMAITYSSGKNIQIEAGGRVIKSLGGSEGVGFVDLK

Radius of gyration: 18.35 Å; chains: 1; bounding box: 36×58×39 Å